Protein AF-A0A444K2E8-F1 (afdb_monomer_lite)

pLDDT: mean 93.97, std 3.85, range [74.44, 98.25]

Radius of gyration: 17.06 Å; chains: 1; bounding box: 39×26×38 Å

Sequence (84 aa):
MVSGSAAHPNDYGPSQVEGRGLRAAGSDGLTWNSVRMPGGSCIGAFWPDVASIPKQGRHYCYHWNGSCVDFVRRYDTSTVLAVS

Structure (mmCIF, N/CA/C/O backbone):
data_AF-A0A444K2E8-F1
#
_entry.id   AF-A0A444K2E8-F1
#
loop_
_atom_site.group_PDB
_atom_site.id
_atom_site.type_symbol
_atom_site.label_atom_id
_atom_site.label_alt_id
_atom_site.label_comp_id
_atom_site.label_asym_id
_atom_site.label_entity_id
_atom_site.label_seq_id
_atom_site.pdbx_PDB_ins_code
_atom_site.Cartn_x
_atom_site.Cartn_y
_atom_site.Cartn_z
_atom_site.occupancy
_atom_site.B_iso_or_equiv
_atom_site.auth_seq_id
_atom_site.auth_comp_id
_atom_site.auth_asym_id
_atom_site.auth_atom_id
_atom_site.pdbx_PDB_model_num
ATOM 1 N N . MET A 1 1 ? 10.726 -9.873 -9.304 1.00 87.25 1 MET A N 1
ATOM 2 C CA . MET A 1 1 ? 11.191 -8.822 -8.362 1.00 87.25 1 MET A CA 1
ATOM 3 C C . MET A 1 1 ? 12.538 -9.188 -7.763 1.00 87.25 1 MET A C 1
ATOM 5 O O . MET A 1 1 ? 12.821 -10.372 -7.629 1.00 87.25 1 MET A O 1
ATOM 9 N N . VAL A 1 2 ? 13.337 -8.188 -7.390 1.00 93.31 2 VAL A N 1
ATOM 10 C CA . VAL A 1 2 ? 14.667 -8.366 -6.772 1.00 93.31 2 VAL A CA 1
ATOM 11 C C . VAL A 1 2 ? 14.699 -7.828 -5.338 1.00 93.31 2 VAL A C 1
ATOM 13 O O . VAL A 1 2 ? 13.891 -6.976 -4.984 1.00 93.31 2 VAL A O 1
ATOM 16 N N . SER A 1 3 ? 15.627 -8.291 -4.500 1.00 92.12 3 SER A N 1
ATOM 17 C CA . SER A 1 3 ? 15.813 -7.688 -3.174 1.00 92.12 3 SER A CA 1
ATOM 18 C C . SER A 1 3 ? 16.580 -6.372 -3.299 1.00 92.12 3 SER A C 1
ATOM 20 O O . SER A 1 3 ? 17.681 -6.364 -3.843 1.00 92.12 3 SER A O 1
ATOM 22 N N . GLY A 1 4 ? 16.010 -5.283 -2.788 1.00 86.94 4 GLY A N 1
ATOM 23 C CA . GLY A 1 4 ? 16.688 -3.995 -2.652 1.00 86.94 4 GLY A CA 1
ATOM 24 C C . GLY A 1 4 ? 17.416 -3.869 -1.318 1.00 86.94 4 GLY A C 1
ATOM 25 O O . GLY A 1 4 ? 17.132 -4.600 -0.364 1.00 86.94 4 GLY A O 1
ATOM 26 N N . SER A 1 5 ? 18.354 -2.930 -1.255 1.00 85.25 5 SER A N 1
ATOM 27 C CA . SER A 1 5 ? 19.229 -2.732 -0.091 1.00 85.25 5 SER A CA 1
ATOM 28 C C . SER A 1 5 ? 19.314 -1.280 0.378 1.00 85.25 5 SER A C 1
ATOM 30 O O . SER A 1 5 ? 19.692 -1.032 1.523 1.00 85.25 5 SER A O 1
ATOM 32 N N . ALA A 1 6 ? 18.909 -0.313 -0.449 1.00 84.25 6 ALA A N 1
ATOM 33 C CA . ALA A 1 6 ? 19.082 1.108 -0.174 1.00 84.25 6 ALA A CA 1
ATOM 34 C C . ALA A 1 6 ? 17.932 1.706 0.661 1.00 84.25 6 ALA A C 1
ATOM 36 O O . ALA A 1 6 ? 17.344 2.726 0.301 1.00 84.25 6 ALA A O 1
ATOM 37 N N . ALA A 1 7 ? 17.590 1.073 1.787 1.00 85.00 7 ALA A N 1
ATOM 38 C CA . ALA A 1 7 ? 16.507 1.515 2.662 1.00 85.00 7 ALA A CA 1
ATOM 39 C C . ALA A 1 7 ? 17.044 2.372 3.823 1.00 85.00 7 ALA A C 1
ATOM 41 O O . ALA A 1 7 ? 17.700 1.863 4.729 1.00 85.00 7 ALA A O 1
ATOM 42 N N . HIS A 1 8 ? 16.739 3.673 3.818 1.00 91.62 8 HIS A N 1
ATOM 43 C CA . HIS A 1 8 ? 17.086 4.599 4.899 1.00 91.62 8 HIS A CA 1
ATOM 44 C C . HIS A 1 8 ? 15.812 5.256 5.465 1.00 91.62 8 HIS A C 1
ATOM 46 O O . HIS A 1 8 ? 14.905 5.590 4.699 1.00 91.62 8 HIS A O 1
ATOM 52 N N . PRO A 1 9 ? 15.690 5.43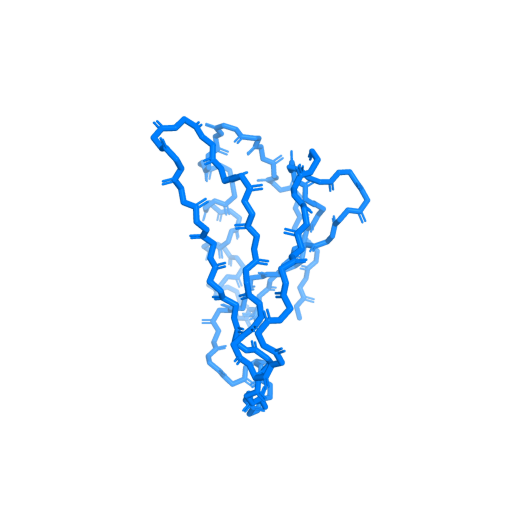7 6.797 1.00 91.69 9 PRO A N 1
ATOM 53 C CA . PRO A 1 9 ? 14.441 5.890 7.420 1.00 91.69 9 PRO A CA 1
ATOM 54 C C . PRO A 1 9 ? 14.008 7.299 6.987 1.00 91.69 9 PRO A C 1
ATOM 56 O O . PRO A 1 9 ? 12.812 7.550 6.824 1.00 91.69 9 PRO A O 1
ATOM 59 N N . ASN A 1 10 ? 14.977 8.194 6.769 1.00 95.06 10 ASN A N 1
ATOM 60 C CA . ASN A 1 10 ? 14.741 9.626 6.541 1.00 95.06 10 ASN A CA 1
ATOM 61 C C . ASN A 1 10 ? 15.380 10.170 5.251 1.00 95.06 10 ASN A C 1
ATOM 63 O O . ASN A 1 10 ? 15.310 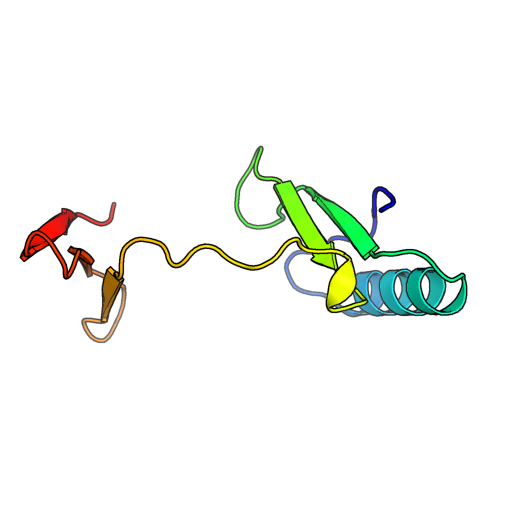11.367 5.002 1.00 95.06 10 ASN A O 1
ATOM 67 N N . ASP A 1 11 ? 16.011 9.315 4.442 1.00 94.88 11 ASP A N 1
ATOM 68 C CA . ASP A 1 11 ? 16.664 9.714 3.190 1.00 94.88 11 ASP A CA 1
ATOM 69 C C . ASP A 1 11 ? 16.235 8.750 2.092 1.00 94.88 11 ASP A C 1
ATOM 71 O O . ASP A 1 11 ? 16.425 7.540 2.181 1.00 94.88 11 ASP A O 1
ATOM 75 N N . TYR A 1 12 ? 15.610 9.301 1.065 1.00 93.50 12 TYR A N 1
ATOM 76 C CA . TYR A 1 12 ? 15.042 8.534 -0.032 1.00 93.50 12 TYR A CA 1
ATOM 77 C C . TYR A 1 12 ? 15.921 8.611 -1.281 1.00 93.50 12 TYR A C 1
ATOM 79 O O . TYR A 1 12 ? 15.625 7.933 -2.258 1.00 93.50 12 TYR A O 1
ATOM 87 N N . GLY A 1 13 ? 17.015 9.381 -1.266 1.00 97.38 13 GLY A N 1
ATOM 88 C CA . GLY A 1 13 ? 17.935 9.488 -2.398 1.00 97.38 13 GLY A CA 1
ATOM 89 C C . GLY A 1 13 ? 18.485 8.125 -2.839 1.00 97.38 13 GLY A C 1
ATOM 90 O O . GLY A 1 13 ? 18.295 7.751 -3.999 1.00 97.38 13 GLY A O 1
ATOM 91 N N . PRO A 1 14 ? 19.090 7.331 -1.933 1.00 95.38 14 PRO A N 1
ATOM 92 C CA . PRO A 1 14 ? 19.630 6.017 -2.278 1.00 95.38 14 PRO A CA 1
ATOM 93 C C . PRO A 1 14 ? 18.581 5.046 -2.847 1.00 95.38 14 PRO A C 1
ATOM 95 O O . PRO A 1 14 ? 18.813 4.442 -3.896 1.00 95.38 14 PRO A O 1
ATOM 98 N N . SER A 1 15 ? 17.400 4.945 -2.220 1.00 94.81 15 SER A N 1
ATOM 99 C CA . SER A 1 15 ? 16.310 4.074 -2.703 1.00 94.81 15 SER A CA 1
ATOM 100 C C . SER A 1 15 ? 15.757 4.518 -4.055 1.00 94.81 15 SER A C 1
ATOM 102 O O . SER A 1 15 ? 15.426 3.680 -4.894 1.00 94.81 15 SER A O 1
ATOM 104 N N . GLN A 1 16 ? 15.679 5.825 -4.311 1.00 96.50 16 GLN A N 1
ATOM 105 C CA . GLN A 1 16 ? 15.241 6.355 -5.601 1.00 96.50 16 GLN A CA 1
ATOM 106 C C . GLN A 1 16 ? 16.240 6.048 -6.722 1.00 96.50 16 GLN A C 1
ATOM 108 O O . GLN A 1 16 ? 15.820 5.725 -7.836 1.00 96.50 16 GLN A O 1
ATOM 113 N N . VAL A 1 17 ? 17.547 6.133 -6.445 1.00 97.69 17 VAL A N 1
ATOM 114 C CA . VAL A 1 17 ? 18.600 5.772 -7.408 1.00 97.69 17 VAL A CA 1
ATOM 115 C C . VAL A 1 17 ? 18.546 4.277 -7.726 1.00 97.69 17 VAL A C 1
ATOM 117 O O . VAL A 1 17 ? 18.479 3.917 -8.903 1.00 97.69 17 VAL A O 1
ATOM 120 N N . GLU A 1 18 ? 18.498 3.419 -6.701 1.00 96.69 18 GLU A N 1
ATOM 121 C CA . GLU A 1 18 ? 18.374 1.962 -6.861 1.00 96.69 18 GLU A CA 1
ATOM 122 C C . GLU A 1 18 ? 17.107 1.607 -7.653 1.00 96.69 18 GLU A C 1
ATOM 124 O O . GLU A 1 18 ? 17.175 0.924 -8.677 1.00 96.69 18 GLU A O 1
ATOM 129 N N . GLY A 1 19 ? 15.955 2.149 -7.248 1.00 96.69 19 GLY A N 1
ATOM 130 C CA . GLY A 1 19 ? 14.678 1.904 -7.911 1.00 96.69 19 GLY A CA 1
ATOM 131 C C . GLY A 1 19 ? 14.674 2.332 -9.381 1.00 96.69 19 GLY A C 1
ATOM 132 O O . GLY A 1 19 ? 14.195 1.590 -10.240 1.00 96.69 19 GLY A O 1
ATOM 133 N N . ARG A 1 20 ? 15.261 3.494 -9.706 1.00 97.69 20 ARG A N 1
ATOM 134 C CA . ARG A 1 20 ? 15.396 3.962 -11.095 1.00 97.69 20 ARG A CA 1
ATOM 135 C C . ARG A 1 20 ? 16.264 3.017 -11.925 1.00 97.69 20 ARG A C 1
ATOM 137 O O . ARG A 1 20 ? 15.884 2.703 -13.052 1.00 97.69 20 ARG A O 1
ATOM 144 N N . GLY A 1 21 ? 17.390 2.564 -11.375 1.00 98.00 21 GLY A N 1
ATOM 145 C CA . GLY A 1 21 ? 18.285 1.616 -12.040 1.00 98.00 21 GLY A CA 1
ATOM 146 C C . GLY A 1 21 ? 17.603 0.277 -12.320 1.00 98.00 21 GLY A C 1
ATOM 147 O O . GLY A 1 21 ? 17.609 -0.193 -13.454 1.00 98.00 21 GLY A O 1
ATOM 148 N N . LEU A 1 22 ? 16.932 -0.294 -11.317 1.00 97.62 22 LEU A N 1
ATOM 149 C CA . LEU A 1 22 ? 16.214 -1.565 -11.449 1.00 97.62 22 LEU A CA 1
ATOM 150 C C . LEU A 1 22 ? 15.063 -1.488 -12.452 1.00 97.62 22 LEU A C 1
ATOM 152 O O . LEU A 1 22 ? 14.860 -2.418 -13.233 1.00 97.62 22 LEU A O 1
ATOM 156 N N . ARG A 1 23 ? 14.329 -0.372 -12.462 1.00 97.69 23 ARG A N 1
ATOM 157 C CA . ARG A 1 23 ? 13.276 -0.143 -13.450 1.00 97.69 23 ARG A CA 1
ATOM 158 C C . ARG A 1 23 ? 13.848 -0.018 -14.863 1.00 97.69 23 ARG A C 1
ATOM 160 O O . ARG A 1 23 ? 13.293 -0.603 -15.786 1.00 97.69 23 ARG A O 1
ATOM 167 N N . ALA A 1 24 ? 14.952 0.711 -15.039 1.00 98.25 24 ALA A N 1
ATOM 168 C CA . ALA A 1 24 ? 15.628 0.841 -16.334 1.00 98.25 24 ALA A CA 1
ATOM 169 C C . ALA A 1 24 ? 16.197 -0.496 -16.841 1.00 98.25 24 ALA A C 1
ATOM 171 O O . ALA A 1 24 ? 16.209 -0.738 -18.043 1.00 98.25 24 ALA A O 1
ATOM 172 N N . ALA A 1 25 ? 16.607 -1.378 -15.928 1.00 97.75 25 ALA A N 1
ATOM 173 C CA . ALA A 1 25 ? 17.061 -2.732 -16.232 1.00 97.75 25 ALA A CA 1
ATOM 174 C C . ALA A 1 25 ? 15.919 -3.727 -16.533 1.00 97.75 25 ALA A C 1
ATOM 176 O O . ALA A 1 25 ? 16.189 -4.901 -16.770 1.00 97.75 25 ALA A O 1
ATOM 177 N N . GLY A 1 26 ? 14.654 -3.290 -16.516 1.00 97.06 26 GLY A N 1
ATOM 178 C CA . GLY A 1 26 ? 13.505 -4.135 -16.855 1.00 97.06 26 GLY A CA 1
ATOM 179 C C . GLY A 1 26 ? 13.019 -5.049 -15.727 1.00 97.06 26 GLY A C 1
ATOM 180 O O . GLY A 1 26 ? 12.298 -6.002 -15.997 1.00 97.06 26 GLY A O 1
ATOM 181 N N . SER A 1 27 ? 13.385 -4.785 -14.468 1.00 97.56 27 SER A N 1
ATOM 182 C CA . SER A 1 27 ? 12.820 -5.528 -13.334 1.00 97.56 27 SER A CA 1
ATOM 183 C C . SER A 1 27 ? 11.321 -5.242 -13.169 1.00 97.56 27 SER A C 1
ATOM 185 O O . SER A 1 27 ? 10.854 -4.133 -13.432 1.00 97.56 27 SER A O 1
ATOM 187 N N . ASP A 1 28 ? 10.580 -6.210 -12.632 1.00 97.62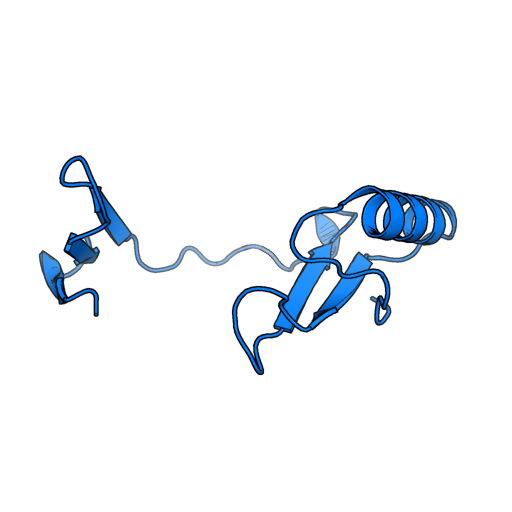 28 ASP A N 1
ATOM 188 C CA . ASP A 1 28 ? 9.180 -6.039 -12.216 1.00 97.62 28 ASP A CA 1
ATOM 189 C C . ASP A 1 28 ? 9.015 -5.119 -11.000 1.00 97.62 28 ASP A C 1
ATOM 191 O O . ASP A 1 28 ? 7.930 -4.613 -10.711 1.00 97.62 28 ASP A O 1
ATOM 195 N N . GLY A 1 29 ? 10.086 -4.947 -10.226 1.00 96.56 29 GLY A N 1
ATOM 196 C CA . GLY A 1 29 ? 10.027 -4.293 -8.930 1.00 96.56 29 GLY A CA 1
ATOM 197 C C . GLY A 1 29 ? 11.065 -4.819 -7.954 1.00 96.56 29 GLY A C 1
ATOM 198 O O . GLY A 1 29 ? 11.946 -5.613 -8.306 1.00 96.56 29 GLY A O 1
ATOM 199 N N . LEU A 1 30 ? 10.925 -4.402 -6.701 1.00 96.19 30 LEU A N 1
ATOM 200 C CA . LEU A 1 30 ? 11.800 -4.806 -5.614 1.00 96.19 30 LEU A CA 1
ATOM 201 C C . LEU A 1 30 ? 11.053 -5.091 -4.313 1.00 96.19 30 LEU A C 1
ATOM 203 O O . LEU A 1 30 ? 9.978 -4.549 -4.059 1.00 96.19 30 LEU A O 1
ATOM 207 N N . THR A 1 31 ? 11.673 -5.912 -3.475 1.00 96.00 31 THR A N 1
ATOM 208 C CA . THR A 1 31 ? 11.284 -6.142 -2.081 1.00 96.00 31 THR A CA 1
ATOM 209 C C . THR A 1 31 ? 12.381 -5.654 -1.147 1.00 96.00 31 THR A C 1
ATOM 211 O O . THR A 1 31 ? 13.557 -5.763 -1.480 1.00 96.00 31 THR A O 1
ATOM 214 N N . TRP A 1 32 ? 12.030 -5.146 0.030 1.00 94.56 32 TRP A N 1
ATOM 215 C CA . TRP A 1 32 ? 13.009 -4.731 1.041 1.00 94.56 32 TRP A CA 1
ATOM 216 C C . TRP A 1 32 ? 12.446 -4.891 2.452 1.00 94.56 32 TRP A C 1
ATOM 218 O O . TRP A 1 32 ? 11.234 -5.009 2.643 1.00 94.56 32 TRP A O 1
ATOM 228 N N . ASN A 1 33 ? 13.325 -4.883 3.453 1.00 94.38 33 ASN A N 1
ATOM 229 C CA . ASN A 1 33 ? 12.910 -4.893 4.853 1.00 94.38 33 ASN A CA 1
ATOM 230 C C . ASN A 1 33 ? 12.384 -3.514 5.260 1.00 94.38 33 ASN A C 1
ATOM 232 O O . ASN A 1 33 ? 12.986 -2.486 4.946 1.00 94.38 33 ASN A O 1
ATOM 236 N N . SER A 1 34 ? 11.264 -3.486 5.976 1.00 93.38 34 SER A N 1
ATOM 237 C CA . SER A 1 34 ? 10.650 -2.241 6.424 1.00 93.38 34 SER A CA 1
ATOM 238 C C . SER A 1 34 ? 11.561 -1.496 7.397 1.00 93.38 34 SER A C 1
ATOM 240 O O . SER A 1 34 ? 11.978 -2.029 8.421 1.00 93.38 34 SER A O 1
ATOM 242 N N . VAL A 1 35 ? 11.792 -0.214 7.117 1.00 93.56 35 VAL A N 1
ATOM 243 C CA . VAL A 1 35 ? 12.508 0.702 8.024 1.00 93.56 35 VAL A CA 1
ATOM 244 C C . VAL A 1 35 ? 11.626 1.210 9.171 1.00 93.56 35 VAL A C 1
ATOM 246 O O . VAL A 1 35 ? 12.122 1.876 10.072 1.00 93.56 35 VAL A O 1
ATOM 249 N N . ARG A 1 36 ? 10.313 0.928 9.133 1.00 92.19 36 ARG A N 1
ATOM 250 C CA . ARG A 1 36 ? 9.323 1.393 10.127 1.00 92.19 36 ARG A CA 1
ATOM 251 C C . ARG A 1 36 ? 8.722 0.272 10.973 1.00 92.19 36 ARG A C 1
ATOM 253 O O . ARG A 1 36 ? 8.120 0.552 12.001 1.00 92.19 36 ARG A O 1
ATOM 260 N N . MET A 1 37 ? 8.849 -0.979 10.536 1.00 93.38 37 MET A N 1
ATOM 261 C CA . MET A 1 37 ? 8.297 -2.150 11.215 1.00 93.38 37 MET A CA 1
ATOM 262 C C . MET A 1 37 ? 9.350 -3.262 11.216 1.00 93.38 37 MET A C 1
ATOM 264 O O . MET A 1 37 ? 9.534 -3.907 10.183 1.00 93.38 37 MET A O 1
ATOM 268 N N . PRO A 1 38 ? 10.051 -3.497 12.339 1.00 92.81 38 PRO A N 1
ATOM 269 C CA . PRO A 1 38 ? 11.018 -4.585 12.449 1.00 92.81 38 PRO A CA 1
ATOM 270 C C . PRO A 1 38 ? 10.408 -5.935 12.049 1.00 92.81 38 PRO A C 1
ATOM 272 O O . PRO A 1 38 ? 9.294 -6.260 12.451 1.00 92.81 38 PRO A O 1
ATOM 275 N N . GLY A 1 39 ? 11.122 -6.704 11.222 1.00 94.12 39 GLY A N 1
ATOM 276 C CA . GLY A 1 39 ? 10.634 -7.973 10.660 1.00 94.12 39 GLY A CA 1
ATOM 277 C C . GLY A 1 39 ? 9.580 -7.829 9.552 1.00 94.12 39 GLY A C 1
ATOM 278 O O . GLY A 1 39 ? 9.213 -8.823 8.932 1.00 94.12 39 GLY A O 1
ATOM 279 N N . GLY A 1 40 ? 9.108 -6.612 9.273 1.00 94.62 40 GLY A N 1
ATOM 280 C CA . GLY A 1 40 ? 8.182 -6.334 8.184 1.00 94.62 40 GLY A CA 1
ATOM 281 C C . GLY A 1 40 ? 8.875 -6.345 6.822 1.00 94.62 40 GLY A C 1
ATOM 282 O O . GLY A 1 40 ? 10.026 -5.928 6.687 1.00 94.62 40 GLY A O 1
ATOM 283 N N . SER A 1 41 ? 8.140 -6.759 5.794 1.00 94.94 41 SER A N 1
ATOM 284 C CA . SER A 1 41 ? 8.590 -6.734 4.401 1.00 94.94 41 SER A CA 1
ATOM 285 C C . SER A 1 41 ? 7.769 -5.738 3.590 1.00 94.94 41 SER A C 1
ATOM 287 O O . SER A 1 41 ? 6.561 -5.597 3.779 1.00 94.94 41 SER A O 1
ATOM 289 N N . CYS A 1 42 ? 8.434 -5.049 2.675 1.00 94.69 42 CYS A N 1
ATOM 290 C CA . CYS A 1 42 ? 7.838 -4.093 1.759 1.00 94.69 42 CYS A CA 1
AT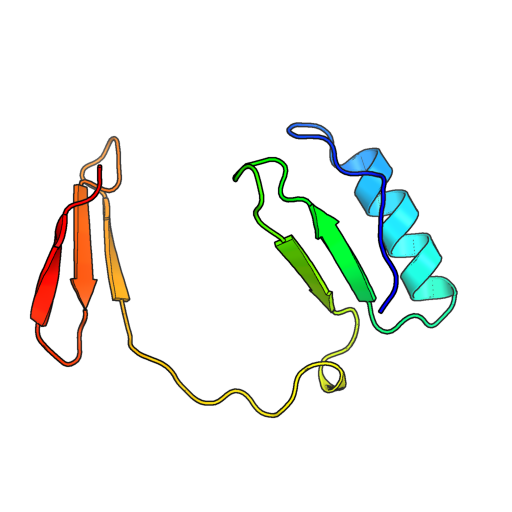OM 291 C C . CYS A 1 42 ? 8.058 -4.537 0.314 1.00 94.69 42 CYS A C 1
ATOM 293 O O . CYS A 1 42 ? 9.004 -5.263 0.005 1.00 94.69 42 CYS A O 1
ATOM 295 N N . ILE A 1 43 ? 7.170 -4.075 -0.563 1.00 94.62 43 ILE A N 1
ATOM 296 C CA . ILE A 1 43 ? 7.177 -4.364 -1.992 1.00 94.62 43 ILE A CA 1
ATOM 297 C C . ILE A 1 43 ? 6.945 -3.072 -2.773 1.00 94.62 43 ILE A C 1
ATOM 299 O O . ILE A 1 43 ? 6.147 -2.224 -2.372 1.00 94.62 43 ILE A O 1
ATOM 303 N N . GLY A 1 44 ? 7.635 -2.937 -3.898 1.00 94.56 44 GLY A N 1
ATOM 304 C CA . GLY A 1 44 ? 7.457 -1.864 -4.865 1.00 94.56 44 GLY A CA 1
ATOM 305 C C . GLY A 1 44 ? 7.377 -2.479 -6.250 1.00 94.56 44 GLY A C 1
ATOM 306 O O . GLY A 1 44 ? 8.385 -2.961 -6.758 1.00 94.56 44 GLY A O 1
ATOM 307 N N . ALA A 1 45 ? 6.181 -2.488 -6.835 1.00 96.25 45 ALA A N 1
ATOM 308 C CA . ALA A 1 45 ? 5.948 -2.945 -8.201 1.00 96.25 45 ALA A CA 1
ATOM 309 C C . ALA A 1 45 ? 6.106 -1.775 -9.179 1.00 96.25 45 ALA A C 1
ATOM 311 O O . ALA A 1 45 ? 5.571 -0.691 -8.941 1.00 96.25 45 ALA A O 1
ATOM 312 N N . PHE A 1 46 ? 6.835 -1.983 -10.275 1.00 96.94 46 PHE A N 1
ATOM 313 C CA . PHE A 1 46 ? 7.057 -0.950 -11.292 1.00 96.94 46 PHE A CA 1
ATOM 314 C C . PHE A 1 46 ? 6.013 -0.946 -12.405 1.00 96.94 46 PHE A C 1
ATOM 316 O O . PHE A 1 46 ? 5.882 0.072 -13.092 1.00 96.94 46 PHE A O 1
ATOM 323 N N . TRP A 1 47 ? 5.277 -2.047 -12.564 1.00 95.69 47 TRP A N 1
ATOM 324 C CA . TRP A 1 47 ? 4.284 -2.221 -13.619 1.00 95.69 47 TRP A CA 1
ATOM 325 C C . TRP A 1 47 ? 2.942 -2.697 -13.043 1.00 95.69 47 TRP A C 1
ATOM 327 O O . TRP A 1 47 ? 2.933 -3.439 -12.056 1.00 95.69 47 TRP A O 1
ATOM 337 N N . PRO A 1 48 ? 1.803 -2.274 -13.624 1.00 92.00 48 PRO A N 1
ATOM 338 C CA . PRO A 1 48 ? 0.478 -2.645 -13.122 1.00 92.00 48 PRO A CA 1
ATOM 339 C C . PRO A 1 48 ? 0.168 -4.147 -13.183 1.00 92.00 48 PRO A C 1
ATOM 341 O O . PRO A 1 48 ? -0.628 -4.631 -12.386 1.00 92.00 48 PRO A O 1
ATOM 344 N N . ASP A 1 49 ? 0.777 -4.870 -14.119 1.00 93.12 49 ASP A N 1
ATOM 345 C CA . ASP A 1 49 ? 0.569 -6.299 -14.390 1.00 93.12 49 ASP A CA 1
ATOM 346 C C . ASP A 1 49 ? 1.394 -7.231 -13.489 1.00 93.12 49 ASP A C 1
ATOM 348 O O . ASP A 1 49 ? 1.191 -8.444 -13.494 1.00 93.12 49 ASP A O 1
ATOM 352 N N . VAL A 1 50 ? 2.282 -6.676 -12.663 1.00 95.00 50 VAL A N 1
ATOM 353 C CA . VAL A 1 50 ? 3.063 -7.438 -11.676 1.00 95.00 50 VAL A CA 1
ATOM 354 C C . VAL A 1 50 ? 2.182 -7.936 -10.530 1.00 95.00 50 VAL A C 1
ATOM 356 O O . VAL A 1 50 ? 2.439 -8.990 -9.948 1.00 95.00 50 VAL A O 1
ATOM 359 N N . ALA A 1 51 ? 1.131 -7.184 -10.194 1.00 90.06 51 ALA A N 1
ATOM 360 C CA . ALA A 1 51 ? 0.114 -7.626 -9.255 1.00 90.06 51 ALA A CA 1
ATOM 361 C C . ALA A 1 51 ? -1.034 -8.302 -10.012 1.00 90.06 51 ALA A C 1
ATOM 363 O O . ALA A 1 51 ? -1.528 -7.795 -11.017 1.00 90.06 51 ALA A O 1
ATOM 364 N N . SER A 1 52 ? -1.517 -9.432 -9.491 1.00 90.06 52 SER A N 1
ATOM 365 C CA . SER A 1 52 ? -2.763 -10.026 -9.977 1.00 90.06 52 SER A CA 1
ATOM 366 C C . SER A 1 52 ? -3.944 -9.076 -9.762 1.00 90.06 52 SER A C 1
ATOM 368 O O . SER A 1 52 ? -3.890 -8.211 -8.886 1.00 90.06 52 SER A O 1
ATOM 370 N N . ILE A 1 53 ? -5.052 -9.317 -10.471 1.00 90.75 53 ILE A N 1
ATOM 371 C CA . ILE A 1 53 ? -6.301 -8.557 -10.315 1.00 90.75 53 ILE A CA 1
ATOM 372 C C . ILE A 1 53 ? -6.653 -8.419 -8.820 1.00 9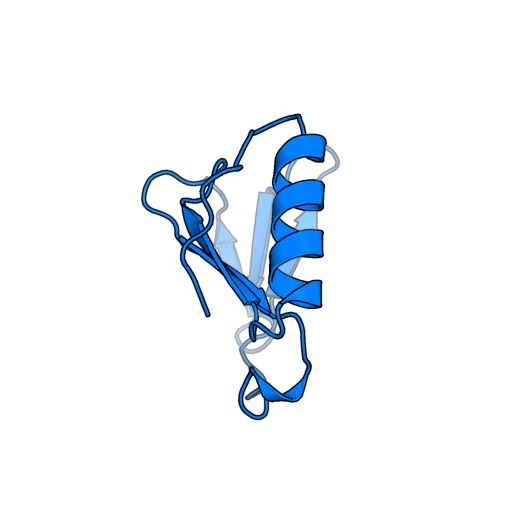0.75 53 ILE A C 1
ATOM 374 O O . ILE A 1 53 ? -6.817 -9.440 -8.138 1.00 90.75 53 ILE A O 1
ATOM 378 N N . PRO A 1 54 ? -6.754 -7.184 -8.291 1.00 89.00 54 PRO A N 1
ATOM 379 C CA . PRO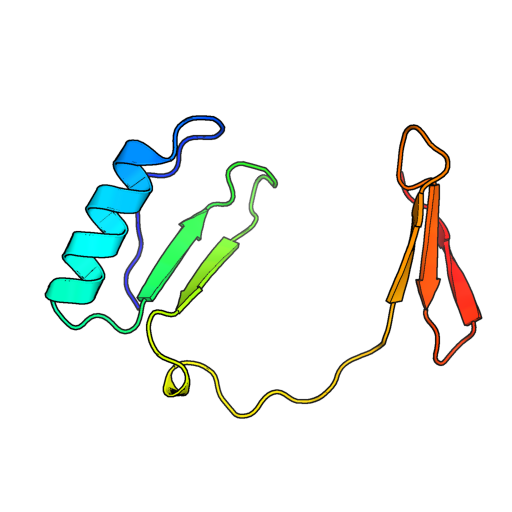 A 1 54 ? -7.010 -6.970 -6.878 1.00 89.00 54 PRO A CA 1
ATOM 380 C C . PRO A 1 54 ? -8.380 -7.534 -6.506 1.00 89.00 54 PRO A C 1
ATOM 382 O O . PRO A 1 54 ? -9.390 -7.257 -7.153 1.00 89.00 54 PRO A O 1
ATOM 385 N N . LYS A 1 55 ? -8.422 -8.316 -5.427 1.00 91.38 55 LYS A N 1
ATOM 386 C CA . LYS A 1 55 ? -9.673 -8.732 -4.790 1.00 91.38 55 LYS A CA 1
ATOM 387 C C . LYS A 1 55 ? -10.000 -7.714 -3.706 1.00 91.38 55 LYS A C 1
ATOM 389 O O . LYS A 1 55 ? -9.198 -7.523 -2.793 1.00 91.38 55 LYS A O 1
ATOM 394 N N . GLN A 1 56 ? -11.150 -7.050 -3.813 1.00 91.50 56 GLN A N 1
ATOM 395 C CA . GLN A 1 56 ? -11.560 -6.034 -2.846 1.00 91.50 56 GLN A CA 1
ATOM 396 C C . GLN A 1 56 ? -11.652 -6.642 -1.440 1.00 91.50 56 GLN A C 1
ATOM 398 O O . GLN A 1 56 ? -12.361 -7.623 -1.212 1.00 91.50 56 GLN A O 1
ATOM 403 N N . GLY A 1 57 ? -10.879 -6.075 -0.514 1.00 92.00 57 GLY A N 1
ATOM 404 C CA . GLY A 1 57 ? -10.829 -6.504 0.878 1.00 92.00 57 GLY A CA 1
ATOM 405 C C . GLY A 1 57 ? -11.858 -5.799 1.761 1.00 92.00 57 GLY A C 1
ATOM 406 O O . GLY A 1 57 ? -12.776 -5.128 1.296 1.00 92.00 57 GLY A O 1
ATOM 407 N N . ARG A 1 58 ? -11.670 -5.934 3.076 1.00 94.88 58 ARG A N 1
ATOM 408 C CA . ARG A 1 58 ? -12.450 -5.206 4.087 1.00 94.88 58 ARG A CA 1
ATOM 409 C C . ARG A 1 58 ? -12.137 -3.715 4.017 1.00 94.88 58 ARG A C 1
ATOM 411 O O . ARG A 1 58 ? -10.996 -3.331 3.774 1.00 94.88 58 ARG A O 1
ATOM 418 N N . HIS A 1 59 ? -13.139 -2.885 4.284 1.00 94.94 59 HIS A N 1
ATOM 419 C CA . HIS A 1 59 ? -12.962 -1.439 4.349 1.00 94.94 59 HIS A CA 1
ATOM 420 C C . HIS A 1 59 ? -12.756 -1.007 5.800 1.00 94.94 59 HIS A C 1
ATOM 422 O O . HIS A 1 59 ? -13.512 -1.410 6.690 1.00 94.94 59 HIS A O 1
ATOM 428 N N . TYR A 1 60 ? -11.756 -0.159 6.019 1.00 95.75 60 TYR A N 1
ATOM 429 C CA . TYR A 1 60 ? -11.400 0.371 7.329 1.00 95.75 60 TYR A CA 1
ATOM 430 C C . TYR A 1 60 ? -11.433 1.900 7.307 1.00 95.75 60 TYR A C 1
ATOM 432 O O . TYR A 1 60 ? -11.015 2.520 6.332 1.00 95.75 60 TYR A O 1
ATOM 440 N N . CYS A 1 61 ? -11.922 2.496 8.388 1.00 95.00 61 CYS A N 1
ATOM 441 C CA . CYS A 1 61 ? -11.836 3.922 8.672 1.00 95.00 61 CYS A CA 1
ATOM 442 C C . CYS A 1 61 ? -10.884 4.122 9.846 1.00 95.00 61 CYS A C 1
ATOM 444 O O . CYS A 1 61 ? -11.074 3.513 10.898 1.00 95.00 61 CYS A O 1
ATOM 446 N N . TYR A 1 62 ? -9.878 4.964 9.660 1.00 96.38 62 TYR A N 1
ATOM 447 C CA . TYR A 1 62 ? -8.942 5.362 10.703 1.00 96.38 62 TYR A CA 1
ATOM 448 C C . TYR A 1 62 ? -9.408 6.717 11.226 1.00 96.38 62 TYR A C 1
ATOM 450 O O . TYR A 1 62 ? -9.471 7.675 10.454 1.00 96.38 62 TYR A O 1
ATOM 458 N N . HIS A 1 63 ? -9.778 6.796 12.502 1.00 95.88 63 HIS A N 1
ATOM 459 C CA . HIS A 1 63 ? -10.193 8.058 13.104 1.00 95.88 63 HIS A CA 1
ATOM 460 C C . HIS A 1 63 ? -8.973 8.796 13.655 1.00 95.88 63 HIS A C 1
ATOM 462 O O . HIS A 1 63 ? -8.200 8.225 14.415 1.00 95.88 63 HIS A O 1
ATOM 468 N N . TRP A 1 64 ? -8.792 10.053 13.246 1.00 97.06 64 TRP A N 1
ATOM 469 C CA . TRP A 1 64 ? -7.725 10.926 13.730 1.00 97.06 64 TRP A CA 1
ATOM 470 C C . TRP A 1 64 ? -8.300 11.937 14.718 1.00 97.06 64 TRP A C 1
ATOM 472 O O . TRP A 1 64 ? -9.131 12.763 14.343 1.00 97.06 64 TRP A O 1
ATOM 482 N N . ASN A 1 65 ? -7.827 11.915 15.962 1.00 96.19 65 ASN A N 1
ATOM 483 C CA . ASN A 1 65 ? -8.332 12.797 17.021 1.00 96.19 65 ASN A CA 1
ATOM 484 C C . ASN A 1 65 ? -7.673 14.191 17.056 1.00 96.19 65 ASN A C 1
ATOM 486 O O . ASN A 1 65 ? -7.941 14.977 17.959 1.00 96.19 65 ASN A O 1
ATOM 490 N N . GLY A 1 66 ? -6.788 14.493 16.103 1.00 97.62 66 GLY A N 1
ATOM 491 C CA . GLY A 1 66 ? -5.975 15.712 16.083 1.00 97.62 66 GLY A CA 1
ATOM 492 C C . GLY A 1 66 ? -4.506 15.484 16.454 1.00 97.62 66 GLY A C 1
ATOM 493 O O . GLY A 1 66 ? -3.672 16.317 16.113 1.00 97.62 66 GLY A O 1
ATOM 494 N N . SER A 1 67 ? -4.163 14.359 17.088 1.00 97.06 67 SER A N 1
ATOM 495 C CA . SER A 1 67 ? -2.789 14.033 17.511 1.00 97.06 67 SER A CA 1
ATOM 496 C C . SER A 1 67 ? -2.335 12.627 17.122 1.00 97.06 67 SER A C 1
ATOM 498 O O . SER A 1 67 ? -1.158 12.430 16.826 1.00 97.06 67 SER A O 1
ATOM 500 N N . CYS A 1 68 ? -3.243 11.653 17.112 1.00 95.62 68 CYS A N 1
ATOM 501 C CA . CYS A 1 68 ? -2.972 10.286 16.685 1.00 95.62 68 CYS A CA 1
ATOM 502 C C . CYS A 1 68 ? -4.223 9.635 16.079 1.00 95.62 68 CYS A C 1
ATOM 504 O O . CYS A 1 68 ? -5.328 10.185 16.131 1.00 95.62 68 CYS A O 1
ATOM 506 N N . VAL A 1 69 ? -4.038 8.441 15.508 1.00 96.44 69 VAL A N 1
ATOM 507 C CA . VAL A 1 69 ? -5.163 7.537 15.265 1.00 96.44 69 VAL A CA 1
ATOM 508 C C . VAL A 1 69 ? -5.520 6.880 16.594 1.00 96.44 69 VAL A C 1
ATOM 510 O O . VAL A 1 69 ? -4.695 6.159 17.145 1.00 96.44 69 VAL A O 1
ATOM 513 N N . ASP A 1 70 ? -6.724 7.121 17.103 1.00 96.00 70 ASP A N 1
ATOM 514 C CA . ASP A 1 70 ? -7.186 6.580 18.390 1.00 96.00 70 ASP A CA 1
ATOM 515 C C . ASP A 1 70 ? -8.025 5.301 18.235 1.00 96.00 70 ASP A C 1
ATOM 517 O O . ASP A 1 70 ? -7.988 4.425 19.100 1.00 96.00 70 ASP A O 1
ATOM 521 N N . PHE A 1 71 ? -8.734 5.136 17.115 1.00 96.12 71 PHE A N 1
ATOM 522 C CA . PHE A 1 71 ? -9.409 3.884 16.781 1.00 96.12 71 PHE A CA 1
ATOM 523 C C . PHE A 1 71 ? -9.508 3.621 15.275 1.00 96.12 71 PHE A C 1
ATOM 525 O O . PHE A 1 71 ? -9.479 4.524 14.434 1.00 96.12 71 PHE A O 1
ATOM 532 N N . VAL A 1 72 ? -9.697 2.343 14.938 1.00 97.25 72 VAL A N 1
ATOM 533 C CA . VAL A 1 72 ? -9.988 1.887 13.574 1.00 97.25 72 VAL A CA 1
ATOM 534 C C . VAL A 1 72 ? -11.357 1.221 13.539 1.00 97.25 72 VAL A C 1
ATOM 536 O O . VAL A 1 72 ? -11.620 0.279 14.281 1.00 97.25 72 VAL A O 1
ATOM 539 N N . ARG A 1 73 ? -12.246 1.672 12.653 1.00 96.44 73 ARG A N 1
ATOM 540 C CA . ARG A 1 73 ? -13.555 1.048 12.427 1.00 96.44 73 ARG A CA 1
ATOM 541 C C . ARG A 1 73 ? -13.521 0.187 11.175 1.00 96.44 73 ARG A C 1
ATOM 543 O O . ARG A 1 73 ? -13.184 0.671 10.099 1.00 96.44 73 ARG A O 1
ATOM 550 N N . ARG A 1 74 ? -13.949 -1.066 11.289 1.00 96.44 74 ARG A N 1
ATOM 551 C CA . ARG A 1 74 ? -14.229 -1.933 10.140 1.00 96.44 74 ARG A CA 1
ATOM 552 C C . ARG A 1 74 ? -15.667 -1.677 9.662 1.00 96.44 74 ARG A C 1
ATOM 554 O O . ARG A 1 74 ? -16.592 -1.777 10.463 1.00 96.44 74 ARG A O 1
ATOM 561 N N . TYR A 1 75 ? -15.868 -1.311 8.396 1.00 93.31 75 TYR A N 1
ATOM 562 C CA . TYR A 1 75 ? -17.176 -0.838 7.907 1.00 93.31 75 TYR A CA 1
ATOM 563 C C . TYR A 1 75 ? -18.242 -1.930 7.789 1.00 93.31 75 TYR A C 1
ATOM 565 O O . TYR A 1 75 ? -19.392 -1.697 8.142 1.00 93.31 75 TYR A O 1
ATOM 573 N N . ASP A 1 76 ? -17.875 -3.113 7.309 1.00 92.38 76 ASP A N 1
ATOM 574 C CA . ASP A 1 76 ? -18.808 -4.224 7.072 1.00 92.38 76 ASP A CA 1
ATOM 575 C C . ASP A 1 76 ? -19.381 -4.822 8.368 1.00 92.38 76 ASP A C 1
ATOM 577 O O . ASP A 1 76 ? -20.498 -5.328 8.362 1.00 92.38 76 ASP A O 1
ATOM 581 N N . THR A 1 77 ? -18.653 -4.743 9.485 1.00 94.44 77 THR A N 1
ATOM 582 C CA . THR A 1 77 ? -19.108 -5.259 10.790 1.00 94.44 77 THR A CA 1
ATOM 583 C C . THR A 1 77 ? -19.381 -4.172 11.823 1.00 94.44 77 THR A C 1
ATOM 585 O O . THR A 1 77 ? -19.813 -4.475 12.932 1.00 94.44 77 THR A O 1
ATOM 588 N N . SER A 1 78 ? -19.074 -2.910 11.509 1.00 90.94 78 SER A N 1
ATOM 589 C CA . SER A 1 78 ? -19.042 -1.795 12.468 1.00 90.94 78 SER A CA 1
ATOM 590 C C . SER A 1 78 ? -18.153 -2.024 13.702 1.00 90.94 78 SER A C 1
ATOM 592 O O . SER A 1 78 ? -18.232 -1.258 14.663 1.00 90.94 78 SER A O 1
ATOM 594 N N . THR A 1 79 ? -17.278 -3.036 13.680 1.00 96.38 79 THR A N 1
ATOM 595 C CA . THR A 1 79 ? -16.354 -3.340 14.780 1.00 96.38 79 THR A CA 1
ATOM 596 C C . THR A 1 79 ? -15.348 -2.208 14.947 1.00 96.38 79 THR A C 1
ATOM 598 O O . THR A 1 79 ? -14.743 -1.767 13.967 1.00 96.38 79 THR A O 1
ATOM 601 N N . VAL A 1 80 ? -15.147 -1.772 16.190 1.00 96.00 80 VAL A N 1
ATOM 602 C CA . VAL A 1 80 ? -14.115 -0.800 16.564 1.00 96.00 80 VAL A CA 1
ATOM 603 C C . VAL A 1 80 ? -12.915 -1.557 17.125 1.00 96.00 80 VAL A C 1
ATOM 605 O O . VAL A 1 80 ? -13.056 -2.372 18.033 1.00 96.00 80 VAL A O 1
ATOM 608 N N . LEU A 1 81 ? -11.748 -1.307 16.544 1.00 95.12 81 LEU A N 1
ATOM 609 C CA . LEU A 1 81 ? -10.459 -1.856 16.938 1.00 95.12 81 LEU A CA 1
ATOM 610 C C . LEU A 1 81 ? -9.673 -0.751 17.649 1.00 95.12 81 LEU A C 1
ATOM 612 O O . LEU A 1 81 ? -9.542 0.353 17.111 1.00 95.12 81 LEU A O 1
ATOM 616 N N . ALA A 1 82 ? -9.171 -1.047 18.846 1.00 89.88 82 ALA A N 1
ATOM 617 C CA . ALA A 1 82 ? -8.297 -0.140 19.580 1.00 89.88 82 ALA A CA 1
ATOM 618 C C . ALA A 1 82 ? -6.926 -0.040 18.895 1.00 89.88 82 ALA A C 1
ATOM 620 O O . ALA A 1 82 ? -6.430 -1.030 18.349 1.00 89.88 82 ALA A O 1
ATOM 621 N N . VAL A 1 83 ? -6.327 1.149 18.942 1.00 86.00 83 VAL A N 1
ATOM 622 C CA . VAL A 1 83 ? -4.944 1.388 18.515 1.00 86.00 83 VAL A CA 1
ATOM 623 C C . VAL A 1 83 ? -4.084 1.503 19.773 1.00 86.00 83 VAL A C 1
ATOM 625 O O . VAL A 1 83 ? -4.450 2.225 20.698 1.00 86.00 83 VAL A O 1
ATOM 628 N N . SER A 1 84 ? -2.995 0.735 19.827 1.00 74.44 84 SER A N 1
ATOM 629 C CA . SER A 1 84 ? -2.012 0.724 20.921 1.00 74.44 84 SER A CA 1
ATOM 630 C C . SER A 1 84 ? -0.756 1.492 20.552 1.00 74.44 84 SER A C 1
ATOM 632 O O . SER A 1 84 ? -0.307 1.279 19.400 1.00 74.44 84 SER A O 1
#

Secondary structure (DSSP, 8-state):
-EE-----SS--HHHHHHHHHHHHTT--EEEEE-SSSTT-EEEEESSGGGSPPPPP---EEEEE-SSSEEEEEETTT--EEE--

Foldseek 3Di:
DEEDDQDDPPDCVSVVVVQVVCVVVVHQWYKYQDPVDHVDIDTDGPDPVSDDDDDDDWDKDFDDPPPGRQWIATDVVRDIDGDD